Protein AF-A0A7Y5NF17-F1 (afdb_monomer_lite)

pLDDT: mean 75.72, std 12.27, range [36.25, 93.31]

Foldseek 3Di:
DPPPDDPCLVVLVVCLVVVPDDPVSVVCCVVDPVSVVVSVVVVVVVVVVVVVVVPDDPVPPVVVVVVVVVVVVVVVVVVVCVVVVVVVVVVVVVVVVVVVVVVVVCVVVVVVVVVVDDVVVVPDDVVVVVVVVVVVVVVVVVVCVVVVVVVVD

Structure (mmCIF, N/CA/C/O backbone):
data_AF-A0A7Y5NF17-F1
#
_entry.id   AF-A0A7Y5NF17-F1
#
loop_
_atom_site.group_PDB
_atom_site.id
_atom_site.type_symbol
_atom_site.label_atom_id
_atom_site.label_alt_id
_atom_site.label_comp_id
_atom_site.label_asym_id
_atom_site.label_entity_id
_atom_site.label_seq_id
_atom_site.pdbx_PDB_ins_code
_atom_site.Cartn_x
_atom_site.Cartn_y
_atom_site.Cartn_z
_atom_site.occupancy
_atom_site.B_iso_or_equiv
_atom_site.auth_seq_id
_atom_site.auth_comp_id
_atom_site.auth_asym_id
_atom_site.auth_atom_id
_atom_site.pdbx_PDB_model_num
ATOM 1 N N . MET A 1 1 ? -50.382 4.241 9.884 1.00 36.25 1 MET A N 1
ATOM 2 C CA . MET A 1 1 ? -48.950 4.441 9.570 1.00 36.25 1 MET A CA 1
ATOM 3 C C . MET A 1 1 ? -48.210 4.600 10.888 1.00 36.25 1 MET A C 1
ATOM 5 O O . MET A 1 1 ? -48.582 5.471 11.662 1.00 36.25 1 MET A O 1
ATOM 9 N N . LYS A 1 2 ? -47.270 3.700 11.202 1.00 51.75 2 LYS A N 1
ATOM 10 C CA . LYS A 1 2 ? -46.480 3.742 12.444 1.00 51.75 2 LYS A CA 1
ATOM 11 C C . LYS A 1 2 ? -45.390 4.809 12.242 1.00 51.75 2 LYS A C 1
ATOM 13 O O . LYS A 1 2 ? -44.701 4.717 11.227 1.00 51.75 2 LYS A O 1
ATOM 18 N N . PRO A 1 3 ? -45.271 5.839 13.096 1.00 56.91 3 PRO A N 1
ATOM 19 C CA . PRO A 1 3 ? -44.213 6.832 12.940 1.00 56.91 3 PRO A CA 1
ATOM 20 C C . PRO A 1 3 ? -42.857 6.118 12.964 1.00 56.91 3 PRO A C 1
ATOM 22 O O . PRO A 1 3 ? -42.634 5.258 13.811 1.00 56.91 3 PRO A O 1
ATOM 25 N N . LEU A 1 4 ? -41.991 6.418 11.995 1.00 67.38 4 LEU A N 1
ATOM 26 C CA . LEU A 1 4 ? -40.682 5.766 11.830 1.00 67.38 4 LEU A CA 1
ATOM 27 C C . LEU A 1 4 ? -39.668 6.212 12.897 1.00 67.38 4 LEU A C 1
ATOM 29 O O . LEU A 1 4 ? -38.685 5.519 13.155 1.00 67.38 4 LEU A O 1
ATOM 33 N N . GLU A 1 5 ? -39.934 7.342 13.549 1.00 75.00 5 GLU A N 1
ATOM 34 C CA . GLU A 1 5 ? -39.054 7.954 14.537 1.00 75.00 5 GLU A CA 1
ATOM 35 C C . GLU A 1 5 ? -39.835 8.326 15.797 1.00 75.00 5 GLU A C 1
ATOM 37 O O . GLU A 1 5 ? -40.939 8.874 15.742 1.00 75.00 5 GLU A O 1
ATOM 42 N N . CYS A 1 6 ? -39.248 8.019 16.952 1.00 86.38 6 CYS A N 1
ATOM 43 C CA . CYS A 1 6 ? -39.755 8.433 18.249 1.00 86.38 6 CYS A CA 1
ATOM 44 C C . CYS A 1 6 ? -38.975 9.674 18.709 1.00 86.38 6 CYS A C 1
ATOM 46 O O . CYS A 1 6 ? -37.757 9.625 18.861 1.00 86.38 6 CYS A O 1
ATOM 48 N N . GLN A 1 7 ? -39.664 10.785 18.989 1.00 87.25 7 GLN A N 1
ATOM 49 C CA . GLN A 1 7 ? -39.006 12.029 19.423 1.00 87.25 7 GLN A CA 1
ATOM 50 C C . GLN A 1 7 ? -38.227 11.886 20.744 1.00 87.25 7 GLN A C 1
ATOM 52 O O . GLN A 1 7 ? -37.244 12.591 20.964 1.00 87.25 7 GLN A O 1
ATOM 57 N N . HIS A 1 8 ? -38.640 10.969 21.625 1.00 87.88 8 HIS A N 1
ATOM 58 C CA . HIS A 1 8 ? -37.999 10.739 22.926 1.00 87.88 8 HIS A CA 1
ATOM 59 C C . HIS A 1 8 ? -36.975 9.600 22.916 1.00 87.88 8 HIS A C 1
ATOM 61 O O . HIS A 1 8 ? -36.347 9.323 23.941 1.00 87.88 8 HIS A O 1
ATOM 67 N N . GLU A 1 9 ? -36.746 8.979 21.760 1.00 88.12 9 GLU A N 1
ATOM 68 C CA . GLU A 1 9 ? -35.764 7.917 21.586 1.00 88.12 9 GLU A CA 1
ATOM 69 C C . GLU A 1 9 ? -34.361 8.258 22.124 1.00 88.12 9 GLU A C 1
ATOM 71 O O . GLU A 1 9 ? -33.826 7.452 22.888 1.00 88.12 9 GLU A O 1
ATOM 76 N N . PRO A 1 10 ? -33.747 9.426 21.832 1.00 88.19 10 PRO A N 1
ATOM 77 C CA . PRO A 1 10 ? -32.397 9.709 22.321 1.00 88.19 10 PRO A CA 1
ATOM 78 C C . PRO A 1 10 ? -32.324 9.799 23.851 1.00 88.19 10 PRO A C 1
ATOM 80 O O . PRO A 1 10 ? -31.297 9.453 24.437 1.00 88.19 10 PRO A O 1
ATOM 83 N N . ALA A 1 11 ? -33.399 10.238 24.513 1.00 88.88 11 ALA A N 1
ATOM 84 C CA . ALA A 1 11 ? -33.462 10.297 25.971 1.00 88.88 11 ALA A CA 1
ATOM 85 C C . ALA A 1 11 ? -33.568 8.891 26.582 1.00 88.88 11 ALA A C 1
ATOM 87 O O . ALA A 1 11 ? -32.851 8.579 27.533 1.00 88.88 11 ALA A O 1
ATOM 88 N N . VAL A 1 12 ? -34.398 8.027 25.991 1.00 89.25 12 VAL A N 1
ATOM 89 C CA . VAL A 1 12 ? -34.577 6.634 26.424 1.00 89.25 12 VAL A CA 1
ATOM 90 C C . VAL A 1 12 ? -33.325 5.800 26.156 1.00 89.25 12 VAL A C 1
ATOM 92 O O . VAL A 1 12 ?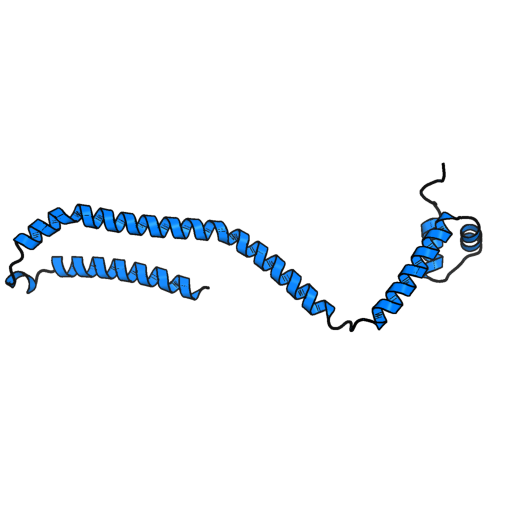 -32.884 5.067 27.034 1.00 89.25 12 VAL A O 1
ATOM 95 N N . LEU A 1 13 ? -32.687 5.950 24.992 1.00 89.06 13 LEU A N 1
ATOM 96 C CA . LEU A 1 13 ? -31.436 5.253 24.679 1.00 89.06 13 LEU A CA 1
ATOM 97 C C . LEU A 1 13 ? -30.278 5.699 25.573 1.00 89.06 13 LEU A C 1
ATOM 99 O O . LEU A 1 13 ? -29.419 4.886 25.914 1.00 89.06 13 LEU A O 1
ATOM 103 N N . ARG A 1 14 ? -30.236 6.977 25.970 1.00 89.31 14 ARG A N 1
ATOM 104 C CA . ARG A 1 14 ? -29.241 7.463 26.931 1.00 89.31 14 ARG A CA 1
ATOM 105 C C . ARG A 1 14 ? -29.464 6.835 28.304 1.00 89.31 14 ARG A C 1
ATOM 107 O O . ARG A 1 14 ? -28.507 6.303 28.850 1.00 89.31 14 ARG A O 1
ATOM 114 N N . ALA A 1 15 ? -30.702 6.845 28.802 1.00 90.38 15 ALA A N 1
ATOM 115 C CA . ALA A 1 15 ? -31.079 6.193 30.057 1.00 90.38 15 ALA A CA 1
ATOM 116 C C . ALA A 1 15 ? -30.757 4.690 30.041 1.00 90.38 15 ALA A C 1
ATOM 118 O O . ALA A 1 15 ? -30.175 4.168 30.985 1.00 90.38 15 ALA A O 1
ATOM 119 N N . PHE A 1 16 ? -31.035 4.018 28.922 1.00 89.69 16 PHE A N 1
ATOM 120 C CA . PHE A 1 16 ? -30.705 2.612 28.715 1.00 89.69 16 PHE A CA 1
ATOM 121 C C . PHE A 1 16 ? -29.190 2.348 28.764 1.00 89.69 16 PHE A C 1
ATOM 123 O O . PHE A 1 16 ? -28.754 1.398 29.407 1.00 89.69 16 PHE A O 1
ATOM 130 N N . LYS A 1 17 ? -28.369 3.198 28.130 1.00 87.56 17 LYS A N 1
ATOM 131 C CA . LYS A 1 17 ? -26.901 3.057 28.136 1.00 87.56 17 LYS A CA 1
ATOM 132 C C . LYS A 1 17 ? -26.264 3.360 29.492 1.00 87.56 17 LYS A C 1
ATOM 134 O O . LYS A 1 17 ? -25.276 2.725 29.839 1.00 87.56 17 LYS A O 1
ATOM 139 N N . THR A 1 18 ? -26.772 4.355 30.219 1.00 89.25 18 THR A N 1
ATOM 140 C CA . THR A 1 18 ? -26.194 4.794 31.501 1.00 89.25 18 THR A CA 1
ATOM 141 C C . THR A 1 18 ? -26.810 4.100 32.713 1.00 89.25 18 THR A C 1
ATOM 143 O O . THR A 1 18 ? -26.299 4.256 33.817 1.00 89.25 18 THR A O 1
ATOM 146 N N . GLY A 1 19 ? -27.918 3.377 32.531 1.00 89.25 19 GLY A N 1
ATOM 147 C CA . GLY A 1 19 ? -28.723 2.815 33.616 1.00 89.25 19 GLY A CA 1
ATOM 148 C C . GLY A 1 19 ? -29.515 3.858 34.413 1.00 89.25 19 GLY A C 1
ATOM 149 O O . GLY A 1 19 ? -30.178 3.496 35.382 1.00 89.25 19 GLY A O 1
ATOM 150 N N . ASN A 1 20 ? -29.463 5.140 34.032 1.00 91.12 20 ASN A N 1
ATOM 151 C CA . ASN A 1 20 ? -30.125 6.219 34.762 1.00 91.12 20 ASN A CA 1
ATOM 152 C C . ASN A 1 20 ? -31.532 6.470 34.205 1.00 91.12 20 ASN A C 1
ATOM 154 O O . ASN A 1 20 ? -31.698 7.182 33.209 1.00 91.12 20 ASN A O 1
ATOM 158 N N . TRP A 1 21 ? -32.532 5.880 34.854 1.00 91.88 21 TRP A N 1
ATOM 159 C CA . TRP A 1 21 ? -33.941 6.018 34.499 1.00 91.88 21 TRP A CA 1
ATOM 160 C C . TRP A 1 21 ? -34.608 7.123 35.312 1.00 91.88 21 TRP A C 1
ATOM 162 O O . TRP A 1 21 ? -34.378 7.252 36.510 1.00 91.88 21 TRP A O 1
ATOM 172 N N . ASN A 1 22 ? -35.457 7.907 34.650 1.00 91.19 22 ASN A N 1
ATOM 173 C CA . ASN A 1 22 ? -36.397 8.798 35.316 1.00 91.19 22 ASN A CA 1
ATOM 174 C C . ASN A 1 22 ? -37.823 8.281 35.070 1.00 91.19 22 ASN A C 1
ATOM 176 O O . ASN A 1 22 ? -38.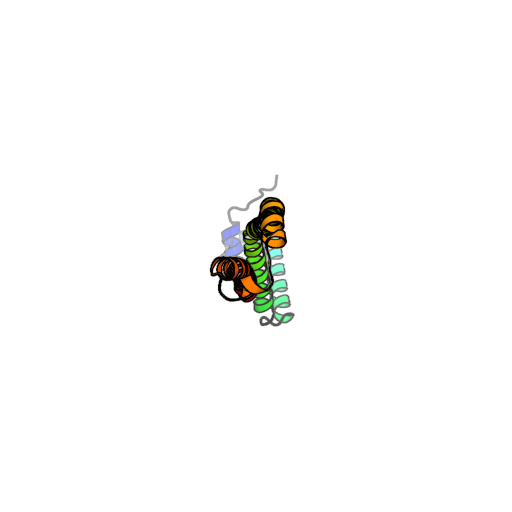054 7.509 34.135 1.00 91.19 22 ASN A O 1
ATOM 180 N N . ASP A 1 23 ? -38.780 8.712 35.890 1.00 90.38 23 ASP A N 1
ATOM 181 C CA . ASP A 1 23 ? -40.157 8.198 35.835 1.00 90.38 23 ASP A CA 1
ATOM 182 C C . ASP A 1 23 ? -40.783 8.355 34.438 1.00 90.38 23 ASP A C 1
ATOM 184 O O . ASP A 1 23 ? -41.498 7.479 33.950 1.00 90.38 23 ASP A O 1
ATOM 188 N N . PHE A 1 24 ? -40.440 9.443 33.742 1.00 89.75 24 PHE A N 1
ATOM 189 C CA . PHE A 1 24 ? -40.900 9.720 32.385 1.00 89.75 24 PHE A CA 1
ATOM 190 C C . PHE A 1 24 ? -40.304 8.765 31.335 1.00 89.75 24 PHE A C 1
ATOM 192 O O . PHE A 1 24 ? -41.034 8.222 30.505 1.00 89.75 24 PHE A O 1
ATOM 199 N N . THR A 1 25 ? -38.990 8.530 31.346 1.00 90.31 25 THR A N 1
ATOM 200 C CA . THR A 1 25 ? -38.302 7.663 30.379 1.00 90.31 25 THR A CA 1
ATOM 201 C C . THR A 1 25 ? -38.643 6.203 30.616 1.00 90.31 25 THR A C 1
ATOM 203 O O . THR A 1 25 ? -38.770 5.458 29.645 1.00 90.31 25 THR A O 1
ATOM 206 N N . GLN A 1 26 ? -38.863 5.806 31.870 1.00 91.69 26 GLN A N 1
ATOM 207 C CA . GLN A 1 26 ? -39.322 4.467 32.217 1.00 91.69 26 GLN A CA 1
ATOM 208 C C . GLN A 1 26 ? -40.763 4.226 31.743 1.00 91.69 26 GLN A C 1
ATOM 210 O O . GLN A 1 26 ? -41.023 3.222 31.078 1.00 91.69 26 GLN A O 1
ATOM 215 N N . ALA A 1 27 ? -41.685 5.162 31.996 1.00 91.25 27 ALA A N 1
ATOM 216 C CA . ALA A 1 27 ? -43.067 5.059 31.521 1.00 91.25 27 ALA A CA 1
ATOM 217 C C . ALA A 1 27 ? -43.160 5.069 29.983 1.00 91.25 27 ALA A C 1
ATOM 219 O O . ALA A 1 27 ? -43.903 4.289 29.376 1.00 91.25 27 ALA A O 1
ATOM 220 N N . HIS A 1 28 ? -42.363 5.913 29.322 1.00 91.38 28 HIS A N 1
ATOM 221 C CA . HIS A 1 28 ? -42.299 5.948 27.863 1.00 91.38 28 HIS A CA 1
ATOM 222 C C . HIS A 1 28 ? -41.720 4.651 27.279 1.00 91.38 28 HIS A C 1
ATOM 224 O O . HIS A 1 28 ? -42.232 4.128 26.292 1.00 91.38 28 HIS A O 1
ATOM 230 N N . PHE A 1 29 ? -40.674 4.093 27.892 1.00 91.62 29 PHE A N 1
ATOM 231 C CA . PHE A 1 29 ? -40.081 2.833 27.450 1.00 91.62 29 PHE A CA 1
ATOM 232 C C . PHE A 1 29 ? -41.087 1.673 27.487 1.00 91.62 29 PHE A C 1
ATOM 234 O O . PHE A 1 29 ? -41.132 0.878 26.553 1.00 91.62 29 PHE A O 1
ATOM 241 N N . GLN A 1 30 ? -41.943 1.600 28.509 1.00 91.81 30 GLN A N 1
ATOM 242 C CA . GLN A 1 30 ? -42.962 0.547 28.613 1.00 91.81 30 GLN A CA 1
ATOM 243 C C . GLN A 1 30 ? -44.100 0.683 27.591 1.00 91.81 30 GLN A C 1
ATOM 245 O O . GLN A 1 30 ? -44.701 -0.318 27.210 1.00 91.81 30 GLN A O 1
ATOM 250 N N . SER A 1 31 ? -44.378 1.898 27.116 1.00 90.50 31 SER A N 1
ATOM 251 C CA . SER A 1 31 ? -45.465 2.168 26.164 1.00 90.50 31 SER A CA 1
ATOM 252 C C . SER A 1 31 ? -45.010 2.218 24.700 1.00 90.50 31 SER A C 1
ATOM 254 O O . SER A 1 31 ? -45.819 2.009 23.795 1.00 90.50 31 SER A O 1
ATOM 256 N N . CYS A 1 32 ? -43.725 2.471 24.434 1.00 91.19 32 CYS A N 1
ATOM 257 C CA . CYS A 1 32 ? -43.204 2.660 23.082 1.00 91.19 32 CYS A CA 1
ATOM 258 C C . CYS A 1 32 ? -42.505 1.406 22.535 1.00 91.19 32 CYS A C 1
ATOM 260 O O . CYS A 1 32 ? -41.352 1.120 22.861 1.00 91.19 32 CYS A O 1
ATOM 262 N N . ALA A 1 33 ? -43.167 0.711 21.604 1.00 89.38 33 ALA A N 1
ATOM 263 C CA . ALA A 1 33 ? -42.625 -0.487 20.956 1.00 89.38 33 ALA A CA 1
ATOM 264 C C . ALA A 1 33 ? -41.304 -0.243 20.192 1.00 89.38 33 ALA A C 1
ATOM 266 O O . ALA A 1 33 ? -40.447 -1.118 20.164 1.00 89.38 33 ALA A O 1
ATOM 267 N N . LEU A 1 34 ? -41.109 0.946 19.603 1.00 90.25 34 LEU A N 1
ATOM 268 C CA . LEU A 1 34 ? -39.875 1.276 18.867 1.00 90.25 34 LEU A CA 1
ATOM 269 C C . LEU A 1 34 ? -38.659 1.361 19.797 1.00 90.25 34 LEU A C 1
ATOM 271 O O . LEU A 1 34 ? -37.572 0.901 19.454 1.00 90.25 34 LEU A O 1
ATOM 275 N N . CYS A 1 35 ? -38.841 1.939 20.985 1.00 90.62 35 CYS A N 1
ATOM 276 C CA . CYS A 1 35 ? -37.779 2.039 21.981 1.00 90.62 35 CYS A CA 1
ATOM 277 C C . CYS A 1 35 ? -37.430 0.664 22.569 1.00 90.62 35 CYS A C 1
ATOM 279 O O . CYS A 1 35 ? -36.259 0.403 22.839 1.00 90.62 35 CYS A O 1
ATOM 281 N N . GLN A 1 36 ? -38.419 -0.221 22.731 1.00 90.44 36 GLN A N 1
ATOM 282 C CA . GLN A 1 36 ? -38.203 -1.595 23.196 1.00 90.44 36 GLN A CA 1
ATOM 283 C C . GLN A 1 36 ? -37.403 -2.417 22.186 1.00 90.44 36 GLN A C 1
ATOM 285 O O . GLN A 1 36 ? -36.400 -3.020 22.561 1.00 90.44 36 GLN A O 1
ATOM 290 N N . GLU A 1 37 ? -37.790 -2.367 20.911 1.00 91.31 37 GLU A N 1
ATOM 291 C CA . GLU A 1 37 ? -37.100 -3.058 19.819 1.00 91.31 37 GLU A CA 1
ATOM 292 C C . GLU A 1 37 ? -35.636 -2.602 19.706 1.00 91.31 37 GLU A C 1
ATOM 294 O O . GLU A 1 37 ? -34.713 -3.417 19.707 1.00 91.31 37 GLU A O 1
ATOM 299 N N . ARG A 1 38 ? -35.384 -1.285 19.723 1.00 89.81 38 ARG A N 1
ATOM 300 C CA . ARG A 1 38 ? -34.013 -0.746 19.693 1.00 89.81 38 ARG A CA 1
ATOM 301 C C . ARG A 1 38 ? -33.200 -1.133 20.931 1.00 89.81 38 ARG A C 1
ATOM 303 O O . ARG A 1 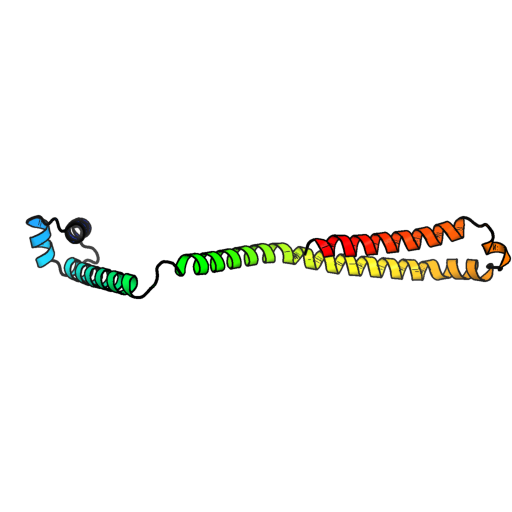38 ? -32.004 -1.397 20.812 1.00 89.81 38 ARG A O 1
ATOM 310 N N . ALA A 1 39 ? -33.818 -1.190 22.111 1.00 89.56 39 ALA A N 1
ATOM 311 C CA . ALA A 1 39 ? -33.143 -1.638 23.328 1.00 89.56 39 ALA A CA 1
ATOM 312 C C . ALA A 1 39 ? -32.835 -3.143 23.308 1.00 89.56 39 ALA A C 1
ATOM 314 O O . ALA A 1 39 ? -31.826 -3.568 23.863 1.00 89.56 39 ALA A O 1
ATOM 315 N N . GLU A 1 40 ? -33.675 -3.962 22.681 1.00 91.94 40 GLU A N 1
ATOM 316 C CA . GLU A 1 40 ? -33.414 -5.389 22.481 1.00 91.94 40 GLU A CA 1
ATOM 317 C C . GLU A 1 40 ? -32.238 -5.618 21.527 1.00 91.94 40 GLU A C 1
ATOM 319 O O . GLU A 1 40 ? -31.297 -6.328 21.884 1.00 91.94 40 GLU A O 1
ATOM 324 N N . ILE A 1 41 ? -32.212 -4.912 20.392 1.00 91.81 41 ILE A N 1
ATOM 325 C CA . ILE A 1 41 ? -31.064 -4.899 19.471 1.00 91.81 41 ILE A CA 1
ATOM 326 C C . ILE A 1 41 ? -29.796 -4.442 20.208 1.00 91.81 41 ILE A C 1
ATOM 328 O O . ILE A 1 41 ? -28.743 -5.067 20.091 1.00 91.81 41 ILE A O 1
ATOM 332 N N . GLY A 1 42 ? -29.900 -3.383 21.018 1.00 89.94 42 GLY A N 1
ATOM 333 C CA . GLY A 1 42 ? -28.801 -2.880 21.840 1.00 89.94 42 GLY A CA 1
ATOM 334 C C . GLY A 1 42 ? -28.269 -3.911 22.841 1.00 89.94 42 GLY A C 1
ATOM 335 O O . GLY A 1 42 ? -27.055 -4.075 22.948 1.00 89.94 42 GLY A O 1
ATOM 336 N N . ARG A 1 43 ? -29.154 -4.641 23.534 1.00 90.31 43 ARG A N 1
ATOM 337 C CA . ARG A 1 43 ? -28.771 -5.739 24.443 1.00 90.31 43 ARG A CA 1
ATOM 338 C C . ARG A 1 43 ? -28.079 -6.871 23.700 1.00 90.31 43 ARG A C 1
ATOM 340 O O . ARG A 1 43 ? -27.051 -7.356 24.164 1.00 90.31 43 ARG A O 1
ATOM 347 N N . TRP A 1 44 ? -28.617 -7.264 22.548 1.00 93.31 44 TRP A N 1
ATOM 348 C CA . TRP A 1 44 ? -28.027 -8.310 21.721 1.00 93.31 44 TRP A CA 1
ATOM 349 C C . TRP A 1 44 ? -26.619 -7.927 21.247 1.00 93.31 44 TRP A C 1
ATOM 351 O O . TRP A 1 44 ? -25.688 -8.708 21.415 1.00 93.31 44 TRP A O 1
ATOM 361 N N . LEU A 1 45 ? -26.429 -6.695 20.761 1.00 88.75 45 LEU A N 1
ATOM 362 C CA . LEU A 1 45 ? -25.118 -6.164 20.368 1.00 88.75 45 LEU A CA 1
ATOM 363 C C . LEU A 1 45 ? -24.121 -6.141 21.531 1.00 88.75 45 LEU A C 1
ATOM 365 O O . LEU A 1 45 ? -22.960 -6.495 21.345 1.00 88.75 45 LEU A O 1
ATOM 369 N N . GLN A 1 46 ? -24.555 -5.734 22.727 1.00 87.94 46 GLN A N 1
ATOM 370 C CA . GLN A 1 46 ? -23.701 -5.733 23.919 1.00 87.94 46 GLN A CA 1
ATOM 371 C C . GLN A 1 46 ? -23.288 -7.152 24.326 1.00 87.94 46 GLN A C 1
ATOM 373 O O . GLN A 1 46 ? -22.115 -7.384 24.613 1.00 87.94 46 GLN A O 1
ATOM 378 N N . ALA A 1 47 ? -24.221 -8.106 24.304 1.00 88.81 47 ALA A N 1
ATOM 379 C CA . ALA A 1 47 ? -23.929 -9.510 24.583 1.00 88.81 47 ALA A CA 1
ATOM 380 C C . ALA A 1 47 ? -22.979 -10.110 23.536 1.00 88.81 47 ALA A C 1
ATOM 382 O O . ALA A 1 47 ? -22.018 -10.789 23.890 1.00 88.81 47 ALA A O 1
ATOM 383 N N . PHE A 1 48 ? -23.204 -9.806 22.257 1.00 87.19 48 PHE A N 1
ATOM 384 C CA . PHE A 1 48 ? -22.352 -10.251 21.159 1.00 87.19 48 PHE A CA 1
ATOM 385 C C . PHE A 1 48 ? -20.934 -9.675 21.260 1.00 87.19 48 PHE A C 1
ATOM 387 O O . PHE A 1 48 ? -19.954 -10.403 21.114 1.00 87.19 48 PHE A O 1
ATOM 394 N N . ALA A 1 49 ? -20.803 -8.382 21.570 1.00 83.12 49 ALA A N 1
ATOM 395 C CA . ALA A 1 49 ? -19.505 -7.749 21.791 1.00 83.12 49 ALA A CA 1
ATOM 396 C C . ALA A 1 49 ? -18.759 -8.380 22.978 1.00 83.12 49 ALA A C 1
ATOM 398 O O . ALA A 1 49 ? -17.565 -8.645 22.869 1.00 83.12 49 ALA A O 1
ATOM 399 N N . ALA A 1 50 ? -19.461 -8.680 24.077 1.00 83.00 50 ALA A N 1
ATOM 400 C CA . ALA A 1 50 ? -18.874 -9.335 25.244 1.00 83.00 50 ALA A CA 1
ATOM 401 C C . ALA A 1 50 ? -18.377 -10.763 24.946 1.00 83.00 50 ALA A C 1
ATOM 403 O O . ALA A 1 50 ? -17.336 -11.151 25.466 1.00 83.00 50 ALA A O 1
ATOM 404 N N . GLN A 1 51 ? -19.080 -11.520 24.096 1.00 81.38 51 GLN A N 1
ATOM 405 C CA . GLN A 1 51 ? -18.634 -12.841 23.624 1.00 81.38 51 GLN A CA 1
ATOM 406 C C . GLN A 1 51 ? -17.417 -12.713 22.696 1.00 81.38 51 GLN A C 1
ATOM 408 O O . GLN A 1 51 ? -16.391 -13.354 22.895 1.00 81.38 51 GLN A O 1
ATOM 413 N N . THR A 1 52 ? -17.467 -11.783 21.740 1.00 69.81 52 THR A N 1
ATOM 414 C CA . THR A 1 52 ? -16.373 -11.572 20.774 1.00 69.81 52 THR A CA 1
ATOM 415 C C . THR A 1 52 ? -15.067 -11.132 21.453 1.00 69.81 52 THR A C 1
ATOM 417 O O . THR A 1 52 ? -13.980 -11.527 21.029 1.00 69.81 52 THR A O 1
ATOM 420 N N . ASP A 1 53 ? -15.162 -10.348 22.530 1.00 65.88 53 ASP A N 1
ATOM 421 C CA . ASP A 1 53 ? -14.019 -9.945 23.357 1.00 65.88 53 ASP A CA 1
ATOM 422 C C . ASP A 1 53 ? -13.364 -11.122 24.110 1.00 65.88 53 ASP A C 1
ATOM 424 O O . ASP A 1 53 ? -12.203 -11.005 24.512 1.00 65.88 53 ASP A O 1
ATOM 428 N N . GLN A 1 54 ? -14.080 -12.236 24.303 1.00 64.56 54 GLN A N 1
ATOM 429 C CA . GLN A 1 54 ? -13.565 -13.464 24.921 1.00 64.56 54 GLN A CA 1
ATOM 430 C C . GLN A 1 54 ? -12.942 -14.415 23.889 1.00 64.56 54 GLN A C 1
ATOM 432 O O . GLN A 1 54 ? -11.916 -15.030 24.174 1.00 64.56 54 GLN A O 1
ATOM 437 N N . GLU A 1 55 ? -13.515 -14.508 22.685 1.00 63.12 55 GLU A N 1
ATOM 438 C CA . GLU A 1 55 ? -13.087 -15.465 21.655 1.00 63.12 55 GLU A CA 1
ATOM 439 C C . GLU A 1 55 ? -11.796 -15.079 20.910 1.00 63.12 55 GLU A C 1
ATOM 441 O O . GLU A 1 55 ? -11.140 -15.947 20.330 1.00 63.12 55 GLU A O 1
ATOM 446 N N . ALA A 1 56 ? -11.409 -13.799 20.885 1.00 58.56 56 ALA A N 1
ATOM 447 C CA . ALA A 1 56 ? -10.280 -13.352 20.074 1.00 58.56 56 ALA A CA 1
ATOM 448 C C . ALA A 1 56 ? -9.180 -12.658 20.892 1.00 58.56 56 ALA A C 1
ATOM 450 O O . ALA A 1 56 ? -9.432 -11.633 21.533 1.00 58.56 56 ALA A O 1
ATOM 451 N N . PRO A 1 57 ? -7.913 -13.110 20.800 1.00 60.31 57 PRO A N 1
ATOM 452 C CA . PRO A 1 57 ? -6.798 -12.345 21.330 1.00 60.31 57 PRO A CA 1
ATOM 453 C C . PRO A 1 57 ? -6.742 -10.990 20.611 1.00 60.31 57 PRO A C 1
ATOM 455 O O . PRO A 1 57 ? -6.423 -10.909 19.422 1.00 60.31 57 PRO A O 1
ATOM 458 N N . ARG A 1 58 ? -7.019 -9.901 21.344 1.00 58.94 58 ARG A N 1
ATOM 459 C CA . ARG A 1 58 ? -6.928 -8.501 20.871 1.00 58.94 58 ARG A CA 1
ATOM 460 C C . ARG A 1 58 ? -5.605 -8.174 20.154 1.00 58.94 58 ARG A C 1
ATOM 462 O O . ARG A 1 58 ? -5.541 -7.214 19.391 1.00 58.94 58 ARG A O 1
ATOM 469 N N . THR A 1 59 ? -4.561 -8.972 20.364 1.00 59.50 59 THR A N 1
ATOM 470 C CA . THR A 1 59 ? -3.212 -8.794 19.815 1.00 59.50 59 THR A CA 1
ATOM 471 C C . THR A 1 59 ? -3.076 -9.119 18.321 1.00 59.50 59 THR A C 1
ATOM 473 O O . THR A 1 59 ? -2.104 -8.681 17.708 1.00 59.50 59 THR A O 1
ATOM 476 N N . ALA A 1 60 ? -4.026 -9.830 17.699 1.00 60.78 60 ALA A N 1
ATOM 477 C CA . ALA A 1 60 ? -3.873 -10.303 16.314 1.00 60.78 60 ALA A CA 1
ATOM 478 C C . ALA A 1 60 ? -4.477 -9.382 15.232 1.00 60.78 60 ALA A C 1
ATOM 480 O O . ALA A 1 60 ? -4.119 -9.496 14.059 1.00 60.78 60 ALA A O 1
ATOM 481 N N . TYR A 1 61 ? -5.358 -8.442 15.589 1.00 64.00 61 TYR A N 1
ATOM 482 C CA . TYR A 1 61 ? -6.081 -7.624 14.600 1.00 64.00 61 TYR A CA 1
ATOM 483 C C . TYR A 1 61 ? -5.255 -6.470 14.025 1.00 64.00 61 TYR A C 1
ATOM 485 O O . TYR A 1 61 ? -5.303 -6.208 12.821 1.00 64.00 61 TYR A O 1
ATOM 493 N N . GLY A 1 62 ? -4.460 -5.812 14.872 1.00 76.06 62 GLY A N 1
ATOM 494 C CA . GLY A 1 62 ? -3.582 -4.706 14.483 1.00 76.06 62 GLY A CA 1
ATOM 495 C C . GLY A 1 62 ? -2.665 -5.031 13.295 1.00 76.06 62 GLY A C 1
ATOM 496 O O . GLY A 1 62 ? -2.706 -4.305 12.302 1.00 76.06 62 GLY A O 1
ATOM 497 N N . PRO A 1 63 ? -1.878 -6.125 13.327 1.00 79.06 63 PRO A N 1
ATOM 498 C CA . PRO A 1 63 ? -0.955 -6.437 12.237 1.00 79.06 63 PRO A CA 1
ATOM 499 C C . PRO A 1 63 ? -1.663 -6.834 10.935 1.00 79.06 63 PRO A C 1
ATOM 501 O O . PRO A 1 63 ? -1.167 -6.504 9.858 1.00 79.06 63 PRO A O 1
ATOM 504 N N . ILE A 1 64 ? -2.825 -7.496 10.998 1.00 82.44 64 ILE A N 1
ATOM 505 C CA . ILE A 1 64 ? -3.591 -7.882 9.800 1.00 82.44 64 ILE A CA 1
ATOM 506 C C . ILE A 1 64 ? -4.147 -6.637 9.101 1.00 82.44 64 ILE A C 1
ATOM 508 O O . ILE A 1 64 ? -3.989 -6.487 7.888 1.00 82.44 64 ILE A O 1
ATOM 512 N N . TRP A 1 65 ? -4.743 -5.719 9.863 1.00 84.44 65 TRP A N 1
ATOM 513 C CA . TRP A 1 65 ? -5.271 -4.464 9.330 1.00 84.44 65 TRP A CA 1
ATOM 514 C C . TRP A 1 65 ? -4.158 -3.569 8.776 1.00 84.44 65 TRP A C 1
ATOM 516 O O . TRP A 1 65 ? -4.263 -3.065 7.657 1.00 84.44 65 TRP A O 1
ATOM 526 N N . LEU A 1 66 ? -3.042 -3.456 9.502 1.00 86.12 66 LEU A N 1
ATOM 527 C CA . LEU A 1 66 ? -1.886 -2.683 9.057 1.00 86.12 66 LEU A CA 1
ATOM 528 C C . LEU A 1 66 ? -1.316 -3.253 7.752 1.00 86.12 66 LEU A C 1
ATOM 530 O O . LEU A 1 66 ? -1.055 -2.508 6.809 1.00 86.12 66 LEU A O 1
ATOM 534 N N . LYS A 1 67 ? -1.195 -4.584 7.652 1.00 86.75 67 LYS A N 1
ATOM 535 C CA . LYS A 1 67 ? -0.751 -5.265 6.430 1.00 86.75 67 LYS A CA 1
ATOM 536 C C . LYS A 1 67 ? -1.702 -5.005 5.263 1.00 86.75 67 LYS A C 1
ATOM 538 O O . LYS A 1 67 ? -1.234 -4.721 4.161 1.00 86.75 67 LYS A O 1
ATOM 543 N N . ALA A 1 68 ? -3.013 -5.060 5.491 1.00 85.12 68 ALA A N 1
ATOM 544 C CA . ALA A 1 68 ? -4.006 -4.749 4.466 1.00 85.12 68 ALA A CA 1
ATOM 545 C C . ALA A 1 68 ? -3.878 -3.296 3.974 1.00 85.12 68 ALA A C 1
ATOM 547 O O . ALA A 1 68 ? -3.915 -3.043 2.768 1.00 85.12 68 ALA A O 1
ATOM 548 N N . GLN A 1 69 ? -3.641 -2.353 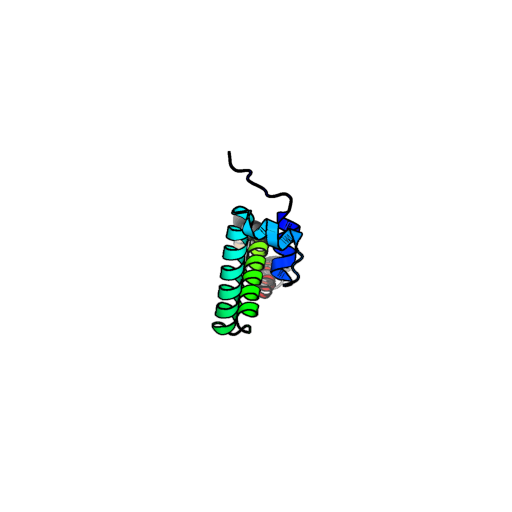4.886 1.00 88.62 69 GLN A N 1
ATOM 549 C CA . GLN A 1 69 ? -3.479 -0.938 4.557 1.00 88.62 69 GLN A CA 1
ATOM 550 C C . GLN A 1 69 ? -2.156 -0.631 3.842 1.00 88.62 69 GLN A C 1
ATOM 552 O O . GLN A 1 69 ? -2.118 0.190 2.926 1.00 88.62 69 GLN A O 1
ATOM 557 N N . PHE A 1 70 ? -1.069 -1.317 4.197 1.00 86.62 70 PHE A N 1
ATOM 558 C CA . PHE A 1 70 ? 0.182 -1.230 3.443 1.00 86.62 70 PHE A CA 1
ATOM 559 C C . PHE A 1 70 ? 0.025 -1.789 2.027 1.00 86.62 70 PHE A C 1
ATOM 561 O O . PHE A 1 70 ? 0.475 -1.168 1.064 1.00 86.62 70 PHE A O 1
ATOM 568 N N . GLN A 1 71 ? -0.669 -2.919 1.868 1.00 84.06 71 GLN A N 1
ATOM 569 C CA . GLN A 1 71 ? -0.923 -3.491 0.546 1.00 84.06 71 GLN A CA 1
ATOM 570 C C . GLN A 1 71 ? -1.809 -2.595 -0.324 1.00 84.06 71 GLN A C 1
ATOM 572 O O . GLN A 1 71 ? -1.580 -2.512 -1.532 1.00 84.06 71 GLN A O 1
ATOM 577 N N . SER A 1 72 ? -2.801 -1.910 0.250 1.00 81.00 72 SER A N 1
ATOM 578 C CA . SER A 1 72 ? -3.631 -0.972 -0.513 1.00 81.00 72 SER A CA 1
ATOM 579 C C . SER A 1 72 ? -2.829 0.245 -0.985 1.00 81.00 72 SER A C 1
ATOM 581 O O . SER A 1 72 ? -2.959 0.636 -2.145 1.00 81.00 72 SER A O 1
ATOM 583 N N . ARG A 1 73 ? -1.940 0.786 -0.139 1.00 81.00 73 ARG A N 1
ATOM 584 C CA . ARG A 1 73 ? -1.039 1.897 -0.498 1.00 81.00 73 ARG A CA 1
ATOM 585 C C . ARG A 1 73 ? -0.054 1.510 -1.598 1.00 81.00 73 ARG A C 1
ATOM 587 O O . ARG A 1 73 ? 0.019 2.200 -2.609 1.00 81.00 73 ARG A O 1
ATOM 594 N N . GLN A 1 74 ? 0.595 0.351 -1.484 1.00 80.31 74 GLN A N 1
ATOM 595 C CA . GLN A 1 74 ? 1.499 -0.144 -2.531 1.00 80.31 74 GLN A CA 1
ATOM 596 C C . GLN A 1 74 ? 0.785 -0.369 -3.870 1.00 80.31 74 GLN A C 1
ATOM 598 O O . GLN A 1 74 ? 1.370 -0.178 -4.934 1.00 80.31 74 GLN A O 1
ATOM 603 N N . ARG A 1 75 ? -0.486 -0.792 -3.856 1.00 72.81 75 ARG A N 1
ATOM 604 C CA . ARG A 1 75 ? -1.278 -0.932 -5.088 1.00 72.81 75 ARG A CA 1
ATOM 605 C C . ARG A 1 75 ? -1.588 0.423 -5.727 1.00 72.81 75 ARG A C 1
ATOM 607 O O . ARG A 1 75 ? -1.574 0.493 -6.953 1.00 72.81 75 ARG A O 1
ATOM 614 N N . ALA A 1 76 ? -1.823 1.466 -4.931 1.00 72.25 76 ALA A N 1
ATOM 615 C CA . ALA A 1 76 ? -2.007 2.829 -5.431 1.00 72.25 76 ALA A CA 1
ATOM 616 C C . ALA A 1 76 ? -0.706 3.390 -6.037 1.00 72.25 76 ALA A C 1
ATOM 618 O O . ALA A 1 76 ? -0.723 3.914 -7.146 1.00 72.25 76 ALA A O 1
ATOM 619 N N . GLU A 1 77 ? 0.440 3.182 -5.386 1.00 68.69 77 GLU A N 1
ATOM 620 C CA . GLU A 1 77 ? 1.753 3.609 -5.902 1.00 68.69 77 GLU A CA 1
ATOM 621 C C . GLU A 1 77 ? 2.128 2.884 -7.202 1.00 68.69 77 GLU A C 1
ATOM 623 O O . GLU A 1 77 ? 2.535 3.503 -8.186 1.00 68.69 77 GLU A O 1
ATOM 628 N N . LYS A 1 78 ? 1.889 1.569 -7.273 1.00 64.31 78 LYS A N 1
ATOM 629 C CA . LYS A 1 78 ? 2.129 0.785 -8.495 1.00 64.31 78 LYS A CA 1
ATOM 630 C C . LYS A 1 78 ? 1.258 1.223 -9.673 1.00 64.31 78 LYS A C 1
ATOM 632 O O . LYS A 1 78 ? 1.641 0.979 -10.815 1.00 64.31 78 LYS A O 1
ATOM 637 N N . GLN A 1 79 ? 0.102 1.848 -9.438 1.00 64.06 79 GLN A N 1
ATOM 638 C CA . GLN A 1 79 ? -0.716 2.407 -10.519 1.00 64.06 79 GLN A CA 1
ATOM 639 C C . GLN A 1 79 ? -0.094 3.676 -11.114 1.00 64.06 79 GLN A C 1
ATOM 641 O O . GLN A 1 79 ? -0.196 3.868 -12.324 1.00 64.06 79 GLN A O 1
ATOM 646 N N . VAL A 1 80 ? 0.625 4.471 -10.315 1.00 63.81 80 VAL A N 1
ATOM 647 C CA . VAL A 1 80 ? 1.330 5.681 -10.777 1.00 63.81 80 VAL A CA 1
ATOM 648 C C . VAL A 1 80 ? 2.556 5.332 -11.634 1.00 63.81 80 VAL A C 1
ATOM 650 O O . VAL A 1 80 ? 2.875 6.053 -12.573 1.00 63.81 80 VAL A O 1
ATOM 653 N N . LEU A 1 81 ? 3.198 4.184 -11.389 1.00 66.50 81 LEU A N 1
ATOM 654 C CA . LEU A 1 81 ? 4.396 3.747 -12.127 1.00 66.50 81 LEU A CA 1
ATOM 655 C C . LEU A 1 81 ? 4.110 3.010 -13.451 1.00 66.50 81 LEU A C 1
ATOM 657 O O . LEU A 1 81 ? 5.020 2.798 -14.254 1.00 66.50 81 LEU A O 1
ATOM 661 N N 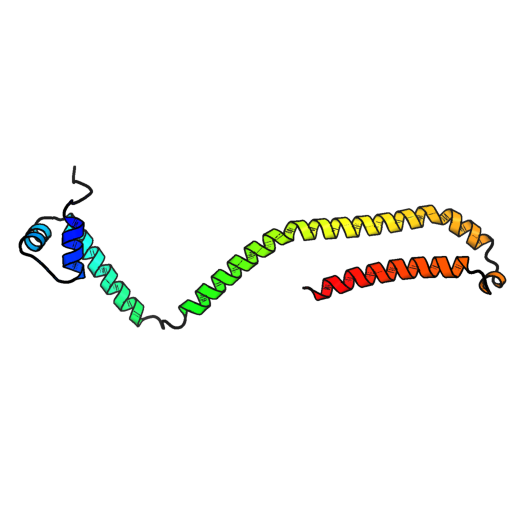. ARG A 1 82 ? 2.856 2.626 -13.725 1.00 64.06 82 ARG A N 1
ATOM 662 C CA . ARG A 1 82 ? 2.466 1.978 -14.995 1.00 64.06 82 ARG A CA 1
ATOM 663 C C . ARG A 1 82 ? 2.831 2.779 -16.253 1.00 64.06 82 ARG A C 1
ATOM 665 O O . ARG A 1 82 ? 3.421 2.172 -17.148 1.00 64.06 82 ARG A O 1
ATOM 672 N N . PRO A 1 83 ? 2.526 4.088 -16.364 1.00 68.81 83 PRO A N 1
ATOM 673 C CA . PRO A 1 83 ? 2.896 4.863 -17.549 1.00 68.81 83 PRO A CA 1
ATOM 674 C C . PRO A 1 83 ? 4.414 4.932 -17.747 1.00 68.81 83 PRO A C 1
ATOM 676 O O . PRO A 1 83 ? 4.886 4.849 -18.878 1.00 68.81 83 PRO A O 1
ATOM 679 N N . LEU A 1 84 ? 5.191 4.986 -16.661 1.00 75.56 84 LEU A N 1
ATOM 680 C CA . LEU A 1 84 ? 6.649 5.078 -16.727 1.00 75.56 84 LEU A CA 1
ATOM 681 C C . LEU A 1 84 ? 7.280 3.838 -17.384 1.00 75.56 84 LEU A C 1
ATOM 683 O O . LEU A 1 84 ? 8.202 3.953 -18.189 1.00 75.56 84 LEU A O 1
ATOM 687 N N . ARG A 1 85 ? 6.720 2.649 -17.126 1.00 73.38 85 ARG A N 1
ATOM 688 C CA . ARG A 1 85 ? 7.167 1.394 -17.753 1.00 73.38 85 ARG A CA 1
ATOM 689 C C . ARG A 1 85 ? 6.915 1.358 -19.269 1.00 73.38 85 ARG A C 1
ATOM 691 O O . ARG A 1 85 ? 7.703 0.775 -20.013 1.00 73.38 85 ARG A O 1
ATOM 698 N N . ILE A 1 86 ? 5.839 1.992 -19.736 1.00 75.69 86 ILE A N 1
ATOM 699 C CA . ILE A 1 86 ? 5.511 2.076 -21.169 1.00 75.69 86 ILE A CA 1
ATOM 700 C C . ILE A 1 86 ? 6.488 3.021 -21.875 1.00 75.69 86 ILE A C 1
ATOM 702 O O . ILE A 1 86 ? 7.038 2.671 -22.916 1.00 75.69 86 ILE A O 1
ATOM 706 N N . PHE A 1 87 ? 6.775 4.182 -21.282 1.00 77.44 87 PHE A N 1
ATOM 707 C CA . PHE A 1 87 ? 7.775 5.099 -21.834 1.00 77.44 87 PHE A CA 1
ATOM 708 C C . PHE A 1 87 ? 9.175 4.479 -21.877 1.00 77.44 87 PHE A C 1
ATOM 710 O O . PHE A 1 87 ? 9.887 4.674 -22.857 1.00 77.44 87 PHE A O 1
ATOM 717 N N . ARG A 1 88 ? 9.542 3.675 -20.871 1.00 73.56 88 ARG A N 1
ATOM 718 C CA . ARG A 1 88 ? 10.816 2.941 -20.853 1.00 73.56 88 ARG A CA 1
ATOM 719 C C . ARG A 1 88 ? 10.953 1.989 -22.040 1.00 73.56 88 ARG A C 1
ATOM 721 O O . ARG A 1 88 ? 11.915 2.080 -22.792 1.00 73.56 88 ARG A O 1
ATOM 728 N N . THR A 1 89 ? 9.970 1.111 -22.229 1.00 75.81 89 THR A N 1
ATOM 729 C CA . THR A 1 89 ? 9.992 0.145 -23.341 1.00 75.81 89 THR A CA 1
ATOM 730 C C . THR A 1 89 ? 9.981 0.841 -24.703 1.00 75.81 89 THR A C 1
ATOM 732 O O . THR A 1 89 ? 10.711 0.436 -25.604 1.00 75.81 89 THR A O 1
ATOM 735 N N . ALA A 1 90 ? 9.237 1.941 -24.847 1.00 78.19 90 ALA A N 1
ATOM 736 C CA . ALA A 1 90 ? 9.261 2.749 -26.064 1.00 78.19 90 ALA A CA 1
ATOM 737 C C . ALA A 1 90 ? 10.640 3.388 -26.326 1.00 78.19 90 ALA A C 1
ATOM 739 O O . ALA A 1 90 ? 11.117 3.367 -27.461 1.00 78.19 90 ALA A O 1
ATOM 740 N N . ALA A 1 91 ? 11.295 3.922 -25.291 1.00 80.75 91 ALA A N 1
ATOM 741 C CA . ALA A 1 91 ? 12.618 4.532 -25.405 1.00 80.75 91 ALA A CA 1
ATOM 742 C C . ALA A 1 91 ? 13.701 3.509 -25.785 1.00 80.75 91 ALA A C 1
ATOM 744 O O . ALA A 1 91 ? 14.516 3.784 -26.665 1.00 80.75 91 ALA A O 1
ATOM 745 N N . GLU A 1 92 ? 13.681 2.315 -25.184 1.00 78.69 92 GLU A N 1
ATOM 746 C CA . GLU A 1 92 ? 14.617 1.227 -25.505 1.00 78.69 92 GLU A CA 1
ATOM 747 C C . GLU A 1 92 ? 14.468 0.762 -26.966 1.00 78.69 92 GLU A C 1
ATOM 749 O O . GLU A 1 92 ? 15.464 0.623 -27.681 1.00 78.69 92 GLU A O 1
ATOM 754 N N . ILE A 1 93 ? 13.230 0.600 -27.450 1.00 82.69 93 ILE A N 1
ATOM 755 C CA . ILE A 1 93 ? 12.956 0.227 -28.849 1.00 82.69 93 ILE A CA 1
ATOM 756 C C . ILE A 1 93 ? 13.444 1.316 -29.813 1.00 82.69 93 ILE A C 1
ATOM 758 O O . ILE A 1 93 ? 14.084 1.008 -30.820 1.00 82.69 93 ILE A O 1
ATOM 762 N N . LEU A 1 94 ? 13.173 2.588 -29.509 1.00 80.50 94 LEU A N 1
ATOM 763 C CA . LEU A 1 94 ? 13.619 3.714 -30.333 1.00 80.50 94 LEU A CA 1
ATOM 764 C C . LEU A 1 94 ? 15.145 3.808 -30.395 1.00 80.50 94 LEU A C 1
ATOM 766 O O . LEU A 1 94 ? 15.693 4.014 -31.477 1.00 80.50 94 LEU A O 1
ATOM 770 N N . ALA A 1 95 ? 15.835 3.613 -29.270 1.00 79.62 95 ALA A N 1
ATOM 771 C CA . ALA A 1 95 ? 17.293 3.606 -29.225 1.00 79.62 95 ALA A CA 1
ATOM 772 C C . ALA A 1 95 ? 17.883 2.464 -30.072 1.00 79.62 95 ALA A C 1
ATOM 774 O O . ALA A 1 95 ? 18.796 2.696 -30.868 1.00 79.62 95 ALA A O 1
ATOM 775 N N . ALA A 1 96 ? 17.324 1.253 -29.969 1.00 79.56 96 ALA A N 1
ATOM 776 C CA . ALA A 1 96 ? 17.753 0.109 -30.772 1.00 79.56 96 ALA A CA 1
ATOM 777 C C . ALA A 1 96 ? 17.531 0.338 -32.278 1.00 79.56 96 ALA A C 1
ATOM 779 O O . ALA A 1 96 ? 18.415 0.057 -33.091 1.00 79.56 96 ALA A O 1
ATOM 780 N N . LEU A 1 97 ? 16.379 0.901 -32.657 1.00 78.94 97 LEU A N 1
ATOM 781 C CA . LEU A 1 97 ? 16.077 1.244 -34.049 1.00 78.94 97 LEU A CA 1
ATOM 782 C C . LEU A 1 97 ? 17.006 2.332 -34.590 1.00 78.94 97 LEU A C 1
ATOM 784 O O . LEU A 1 97 ? 17.507 2.200 -35.706 1.00 78.94 97 LEU A O 1
ATOM 788 N N . ALA A 1 98 ? 17.275 3.378 -33.808 1.00 78.62 98 ALA A N 1
ATOM 789 C CA . ALA A 1 98 ? 18.203 4.436 -34.193 1.00 78.62 98 ALA A CA 1
ATOM 790 C C . ALA A 1 98 ? 19.620 3.883 -34.405 1.00 78.62 98 ALA A C 1
ATOM 792 O O . ALA A 1 98 ? 20.266 4.201 -35.403 1.00 78.62 98 ALA A O 1
ATOM 793 N N . PHE A 1 99 ? 20.077 2.998 -33.517 1.00 80.56 99 PHE A N 1
ATOM 794 C CA . PHE A 1 99 ? 21.380 2.350 -33.639 1.00 80.56 99 PHE A CA 1
ATOM 795 C C . PHE A 1 99 ? 21.484 1.478 -34.898 1.00 80.56 99 PHE A C 1
ATOM 797 O O . PHE A 1 99 ? 22.471 1.558 -35.636 1.00 80.56 99 PHE A O 1
ATOM 804 N N . LEU A 1 100 ? 20.449 0.686 -35.190 1.00 79.06 100 LEU A N 1
ATOM 805 C CA . LEU A 1 100 ? 20.376 -0.119 -36.412 1.00 79.06 100 LEU A CA 1
ATOM 806 C C . LEU A 1 100 ? 20.365 0.756 -37.669 1.00 79.06 100 LEU A C 1
ATOM 808 O O . LEU A 1 100 ? 21.105 0.478 -38.611 1.00 79.06 100 LEU A O 1
ATOM 812 N N . ALA A 1 101 ? 19.572 1.829 -37.675 1.00 77.81 101 ALA A N 1
ATOM 813 C CA . ALA A 1 101 ? 19.482 2.751 -38.801 1.00 77.81 101 ALA A CA 1
ATOM 814 C C . ALA A 1 101 ? 20.830 3.423 -39.087 1.00 77.81 101 ALA A C 1
ATOM 816 O O . ALA A 1 101 ? 21.296 3.400 -40.225 1.00 77.81 101 ALA A O 1
ATOM 817 N N . VAL A 1 102 ? 21.494 3.957 -38.055 1.00 77.81 102 VAL A N 1
ATOM 818 C CA . VAL A 1 102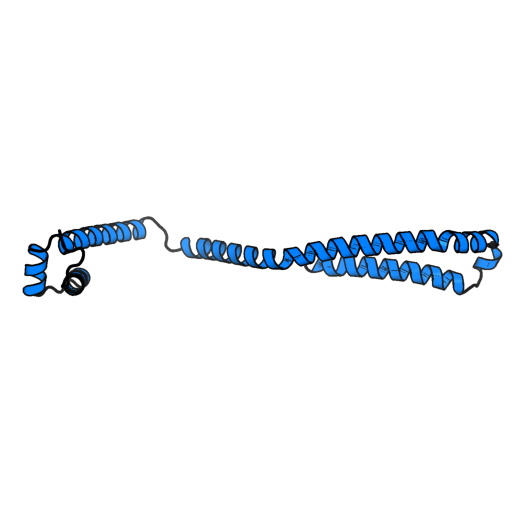 ? 22.832 4.552 -38.182 1.00 77.81 102 VAL A CA 1
ATOM 819 C C . VAL A 1 102 ? 23.831 3.522 -38.700 1.00 77.81 102 VAL A C 1
ATOM 821 O O . VAL A 1 102 ? 24.594 3.834 -39.612 1.00 77.81 102 VAL A O 1
ATOM 824 N N . SER A 1 103 ? 23.800 2.291 -38.187 1.00 73.81 103 SER A N 1
ATOM 825 C CA . SER A 1 103 ? 24.694 1.212 -38.629 1.00 73.81 103 SER A CA 1
ATOM 826 C C . SER A 1 103 ? 24.494 0.856 -40.107 1.00 73.81 103 SER A C 1
ATOM 828 O O . SER A 1 103 ? 25.460 0.696 -40.851 1.00 73.81 103 SER A O 1
ATOM 830 N N . LEU A 1 104 ? 23.241 0.794 -40.566 1.00 79.31 104 LEU A N 1
ATOM 831 C CA . LEU A 1 104 ? 22.902 0.526 -41.967 1.00 79.31 104 LEU A CA 1
ATOM 832 C C . LEU A 1 104 ? 23.304 1.684 -42.896 1.00 79.31 104 LEU A C 1
ATOM 834 O O . LEU A 1 104 ? 23.849 1.448 -43.972 1.00 79.31 104 LEU A O 1
ATOM 838 N N . LEU A 1 105 ? 23.080 2.932 -42.473 1.00 78.44 105 LEU A N 1
ATOM 839 C CA . LEU A 1 105 ? 23.430 4.143 -43.229 1.00 78.44 105 LEU A CA 1
ATOM 840 C C . LEU A 1 105 ? 24.944 4.370 -43.326 1.00 78.44 105 LEU A C 1
ATOM 842 O O . LEU A 1 105 ? 25.428 4.900 -44.324 1.00 78.44 105 LEU A O 1
ATOM 846 N N . SER A 1 106 ? 25.701 3.964 -42.307 1.00 75.88 106 SER A N 1
ATOM 847 C CA . SER A 1 106 ? 27.164 4.091 -42.277 1.00 75.88 106 SER A CA 1
ATOM 848 C C . SER A 1 106 ? 27.895 2.918 -42.941 1.00 75.88 106 SER A C 1
ATOM 850 O O . SER A 1 106 ? 29.074 3.044 -43.271 1.00 75.88 106 SER A O 1
ATOM 852 N N . TRP A 1 107 ? 27.200 1.819 -43.253 1.00 70.25 107 TRP A N 1
ATOM 853 C CA . TRP A 1 107 ? 27.734 0.667 -43.987 1.00 70.25 107 TRP A CA 1
ATOM 854 C C . TRP A 1 107 ? 28.467 0.991 -45.310 1.00 70.25 107 TRP A C 1
ATOM 856 O O . TRP A 1 107 ? 29.565 0.464 -45.514 1.00 70.25 107 TRP A O 1
ATOM 866 N N . PRO A 1 108 ? 27.954 1.846 -46.224 1.00 72.06 108 PRO A N 1
ATOM 867 C CA . PRO A 1 108 ? 28.664 2.181 -47.464 1.00 72.06 108 PRO A CA 1
ATOM 868 C C . PRO A 1 108 ? 29.961 2.970 -47.225 1.00 72.06 108 PRO A C 1
ATOM 870 O O . PRO A 1 108 ? 30.951 2.731 -47.913 1.00 72.06 108 PRO A O 1
ATOM 873 N N . LEU A 1 109 ? 29.983 3.857 -46.224 1.00 65.81 109 LEU A N 1
ATOM 874 C CA . LEU A 1 109 ? 31.182 4.592 -45.798 1.00 65.81 109 LEU A CA 1
ATOM 875 C C . LEU A 1 109 ? 32.205 3.660 -45.136 1.00 65.81 109 LEU A C 1
ATOM 877 O O . LEU A 1 109 ? 33.410 3.851 -45.276 1.00 65.81 109 LEU A O 1
ATOM 881 N N . LEU A 1 110 ? 31.727 2.632 -44.434 1.00 64.25 110 LEU A N 1
ATOM 882 C CA . LEU A 1 110 ? 32.579 1.613 -43.837 1.00 64.25 110 LEU A CA 1
ATOM 883 C C . LEU A 1 110 ? 33.208 0.718 -44.910 1.00 64.25 110 LEU A C 1
ATOM 885 O O . LEU A 1 110 ? 34.396 0.426 -44.833 1.00 64.25 110 LEU A O 1
ATOM 889 N N . LYS A 1 111 ? 32.447 0.333 -45.944 1.00 68.44 111 LYS A N 1
ATOM 890 C CA . LYS A 1 111 ? 32.946 -0.478 -47.067 1.00 68.44 111 LYS A CA 1
ATOM 891 C C . LYS A 1 111 ? 34.093 0.188 -47.820 1.00 68.44 111 LYS A C 1
ATOM 893 O O . LYS A 1 111 ? 35.052 -0.498 -48.153 1.00 68.44 111 LYS A O 1
ATOM 898 N N . THR A 1 112 ? 34.017 1.492 -48.081 1.00 66.94 112 THR A N 1
ATOM 899 C CA . THR A 1 112 ? 35.102 2.212 -48.767 1.00 66.94 112 THR A CA 1
ATOM 900 C C . THR A 1 112 ? 36.348 2.305 -47.889 1.00 66.94 112 THR A C 1
ATOM 902 O O . THR A 1 112 ? 37.447 2.026 -48.351 1.00 66.94 112 THR A O 1
ATOM 905 N N . ARG A 1 113 ? 36.180 2.571 -46.588 1.00 59.31 113 ARG A N 1
ATOM 906 C CA . ARG A 1 113 ? 37.287 2.585 -45.615 1.00 59.31 113 ARG A CA 1
ATOM 907 C C . ARG A 1 113 ? 37.923 1.211 -45.392 1.00 59.31 113 ARG A C 1
ATOM 909 O O . ARG A 1 113 ? 39.123 1.153 -45.156 1.00 59.31 113 ARG A O 1
ATOM 916 N N . LEU A 1 114 ? 37.138 0.134 -45.464 1.00 63.44 114 LEU A N 1
ATOM 917 C CA . LEU A 1 114 ? 37.599 -1.257 -45.376 1.00 63.44 114 LEU A CA 1
ATOM 918 C C . LEU A 1 114 ? 38.293 -1.724 -46.663 1.00 63.44 114 LEU A C 1
ATOM 920 O O . LEU A 1 114 ? 39.223 -2.516 -46.588 1.00 63.44 114 LEU A O 1
ATOM 924 N N . ALA A 1 115 ? 37.875 -1.232 -47.832 1.00 63.56 115 ALA A N 1
ATOM 925 C CA . ALA A 1 115 ? 38.555 -1.516 -49.097 1.00 63.56 115 ALA A CA 1
ATOM 926 C C . ALA A 1 115 ? 39.952 -0.868 -49.160 1.00 63.56 115 ALA A C 1
ATOM 928 O O . ALA A 1 115 ? 40.884 -1.483 -49.670 1.00 63.56 115 ALA A O 1
ATOM 929 N N . ASP A 1 116 ? 40.112 0.316 -48.560 1.00 60.03 116 ASP A N 1
ATOM 930 C CA . ASP A 1 116 ? 41.401 1.011 -48.410 1.00 60.03 116 ASP A CA 1
ATOM 931 C C . ASP A 1 116 ? 42.196 0.568 -47.159 1.00 60.03 116 ASP A C 1
ATOM 933 O O . ASP A 1 116 ? 43.269 1.104 -46.856 1.00 60.03 116 ASP A O 1
ATOM 937 N N . PHE A 1 117 ? 41.685 -0.408 -46.400 1.00 58.69 117 PHE A N 1
ATOM 938 C CA . PHE A 1 117 ? 42.270 -0.864 -45.140 1.00 58.69 117 PHE A CA 1
ATOM 939 C C . PHE A 1 117 ? 43.471 -1.782 -45.389 1.00 58.69 117 PHE A C 1
ATOM 941 O O . PHE A 1 117 ? 43.388 -3.008 -45.337 1.00 58.69 117 PHE A O 1
ATOM 948 N N . SER A 1 118 ? 44.626 -1.175 -45.654 1.00 60.94 118 SER A N 1
ATOM 949 C CA . SER A 1 118 ? 45.908 -1.874 -45.580 1.00 60.94 118 SER A CA 1
ATOM 950 C C . SER A 1 118 ? 46.321 -2.071 -44.115 1.00 60.94 118 SER A C 1
ATOM 952 O O . SER A 1 118 ? 46.150 -1.188 -43.274 1.00 60.94 118 SER A O 1
ATOM 954 N N . ILE A 1 119 ? 46.918 -3.223 -43.801 1.00 58.59 119 ILE A N 1
ATOM 955 C CA . ILE A 1 119 ? 47.363 -3.611 -42.445 1.00 58.59 119 ILE A CA 1
ATOM 956 C C . ILE A 1 119 ? 48.408 -2.616 -41.877 1.00 58.59 119 ILE A C 1
ATOM 958 O O . ILE A 1 119 ? 48.603 -2.521 -40.669 1.00 58.59 119 ILE A O 1
ATOM 962 N N . ALA A 1 120 ? 49.032 -1.806 -42.743 1.00 57.69 120 ALA A N 1
ATOM 963 C CA . ALA A 1 120 ? 49.940 -0.719 -42.379 1.00 57.69 120 ALA A CA 1
ATOM 964 C C . ALA A 1 120 ? 49.232 0.512 -41.763 1.00 57.69 120 ALA A C 1
ATOM 966 O O . ALA A 1 120 ? 49.857 1.274 -41.028 1.00 57.69 120 ALA A O 1
ATOM 967 N N . ALA A 1 121 ? 47.930 0.710 -42.013 1.00 55.50 121 ALA A N 1
ATOM 968 C CA . ALA A 1 121 ? 47.161 1.868 -41.535 1.00 55.50 121 ALA A CA 1
ATOM 969 C C . ALA A 1 121 ? 46.644 1.733 -40.086 1.00 55.50 121 ALA A C 1
ATOM 971 O O . ALA A 1 121 ? 46.230 2.731 -39.482 1.00 55.50 121 ALA A O 1
ATOM 972 N N . LEU A 1 122 ? 46.712 0.527 -39.503 1.00 55.44 122 LEU A N 1
ATOM 973 C CA . LEU A 1 122 ? 46.416 0.284 -38.083 1.00 55.44 122 LEU A CA 1
ATOM 974 C C . LEU A 1 122 ? 47.439 0.935 -37.139 1.00 55.44 122 LEU A C 1
ATOM 976 O O . LEU A 1 122 ? 47.171 1.058 -35.948 1.00 55.44 122 LEU A O 1
ATOM 980 N N . GLY A 1 123 ? 48.598 1.357 -37.656 1.00 54.12 123 GLY A N 1
ATOM 981 C CA . GLY A 1 123 ? 49.717 1.808 -36.836 1.00 54.12 123 GLY A CA 1
ATOM 982 C C . GLY A 1 123 ? 49.553 3.168 -36.154 1.00 54.12 123 GLY A C 1
ATOM 983 O O . GLY A 1 123 ? 50.247 3.390 -35.169 1.00 54.12 123 GLY A O 1
ATOM 984 N N . ASN A 1 124 ? 48.707 4.097 -36.636 1.00 56.34 124 ASN A N 1
ATOM 985 C CA . ASN A 1 124 ? 48.640 5.428 -35.999 1.00 56.34 124 ASN A CA 1
ATOM 986 C C . ASN A 1 124 ? 47.462 6.351 -36.382 1.00 56.34 124 ASN A C 1
ATOM 988 O O . ASN A 1 124 ? 47.566 7.564 -36.205 1.00 56.34 124 ASN A O 1
ATOM 992 N N . SER A 1 125 ? 46.360 5.853 -36.956 1.00 61.19 125 SER A N 1
ATOM 993 C CA . SER A 1 125 ? 45.280 6.746 -37.413 1.00 61.19 125 SER A CA 1
ATOM 994 C C . SER A 1 125 ? 44.265 7.055 -36.289 1.00 61.19 125 SER A C 1
ATOM 996 O O . SER A 1 125 ? 43.472 6.187 -35.911 1.00 61.19 125 SER A O 1
ATOM 998 N N . PRO A 1 126 ? 44.214 8.298 -35.756 1.00 62.25 126 PRO A N 1
ATOM 999 C CA . PRO A 1 126 ? 43.343 8.645 -34.627 1.00 62.25 126 PRO A CA 1
ATOM 1000 C C . PRO A 1 126 ? 41.849 8.510 -34.958 1.00 62.25 126 PRO A C 1
ATOM 1002 O O . PRO A 1 126 ? 41.034 8.326 -34.062 1.00 62.25 126 PRO A O 1
ATOM 1005 N N . ALA A 1 127 ? 41.473 8.535 -36.240 1.00 63.28 127 ALA A N 1
ATOM 1006 C CA . ALA A 1 127 ? 40.086 8.393 -36.680 1.00 63.28 127 ALA A CA 1
ATOM 1007 C C . ALA A 1 127 ? 39.481 7.008 -36.370 1.00 63.28 127 ALA A C 1
ATOM 1009 O O . ALA A 1 127 ? 38.295 6.911 -36.046 1.00 63.28 127 ALA A O 1
ATOM 1010 N N . ILE A 1 128 ? 40.286 5.940 -36.434 1.00 64.44 128 ILE A N 1
ATOM 1011 C CA . ILE A 1 128 ? 39.822 4.575 -36.141 1.00 64.44 128 ILE A CA 1
ATOM 1012 C C . ILE A 1 128 ? 39.638 4.408 -34.633 1.00 64.44 128 ILE A C 1
ATOM 1014 O O . ILE A 1 128 ? 38.599 3.917 -34.192 1.00 64.44 128 ILE A O 1
ATOM 1018 N N . LEU A 1 129 ? 40.599 4.906 -33.847 1.00 64.00 129 LEU A N 1
ATOM 1019 C CA . LEU A 1 129 ? 40.510 4.920 -32.388 1.00 64.00 129 LEU A CA 1
ATOM 1020 C C . LEU A 1 129 ? 39.297 5.717 -31.911 1.00 64.00 129 LEU A C 1
ATOM 1022 O O . LEU A 1 129 ? 38.559 5.216 -31.074 1.00 64.00 129 LEU A O 1
ATOM 1026 N N . MET A 1 130 ? 39.033 6.894 -32.485 1.00 67.69 130 MET A N 1
ATOM 1027 C CA . MET A 1 130 ? 37.874 7.721 -32.123 1.00 67.69 130 MET A CA 1
ATOM 1028 C C . MET A 1 130 ? 36.537 7.059 -32.478 1.00 67.69 130 MET A C 1
ATOM 1030 O O . MET A 1 130 ? 35.577 7.181 -31.722 1.00 67.69 130 MET A O 1
ATOM 1034 N N . SER A 1 131 ? 36.473 6.311 -33.583 1.00 69.44 131 SER A N 1
ATOM 1035 C CA . SER A 1 131 ? 35.258 5.577 -33.969 1.00 69.44 131 SER A CA 1
ATOM 1036 C C . SER A 1 131 ? 34.990 4.393 -33.032 1.00 69.44 131 SER A C 1
ATOM 1038 O O . SER A 1 131 ? 33.858 4.201 -32.590 1.00 69.44 131 SER A O 1
ATOM 1040 N N . PHE A 1 132 ? 36.033 3.639 -32.666 1.00 69.56 132 PHE A N 1
ATOM 1041 C CA . PHE A 1 132 ? 35.928 2.558 -31.680 1.00 69.56 132 PHE A CA 1
ATOM 1042 C C . PHE A 1 132 ? 35.584 3.089 -30.285 1.00 69.56 132 PHE A C 1
ATOM 1044 O O . PHE A 1 132 ? 34.706 2.537 -29.628 1.00 69.56 132 PHE A O 1
ATOM 1051 N N . LEU A 1 133 ? 36.215 4.188 -29.857 1.00 70.75 133 LEU A N 1
ATOM 1052 C CA . LEU A 1 133 ? 35.910 4.861 -28.592 1.00 70.75 133 LEU A CA 1
ATOM 1053 C C . LEU A 1 133 ? 34.474 5.376 -28.558 1.00 70.75 133 LEU A C 1
ATOM 1055 O O . LEU A 1 133 ? 33.814 5.209 -27.542 1.00 70.75 133 LEU A O 1
ATOM 1059 N N . GLY A 1 134 ? 33.969 5.947 -29.654 1.00 73.69 134 GLY A N 1
ATOM 1060 C CA . GLY A 1 134 ? 32.582 6.403 -29.742 1.00 73.69 134 GLY A CA 1
ATOM 1061 C C . GLY A 1 134 ? 31.579 5.257 -29.591 1.00 73.69 134 GLY A C 1
ATOM 1062 O O . GLY A 1 134 ? 30.606 5.379 -28.851 1.00 73.69 134 GLY A O 1
ATOM 1063 N N . LEU A 1 135 ? 31.847 4.115 -30.228 1.00 76.81 135 LEU A N 1
ATOM 1064 C CA . LEU A 1 135 ? 30.982 2.935 -30.153 1.00 76.81 135 LEU A CA 1
ATOM 1065 C C . LEU A 1 135 ? 31.036 2.286 -28.761 1.00 76.81 135 LEU A C 1
ATOM 1067 O O . LEU A 1 135 ? 30.001 1.926 -28.205 1.00 76.81 135 LEU A O 1
ATOM 1071 N N . LEU A 1 136 ? 32.224 2.223 -28.156 1.00 76.00 136 LEU A N 1
ATOM 1072 C CA . LEU A 1 136 ? 32.426 1.720 -26.796 1.00 76.00 136 LEU A CA 1
ATOM 1073 C C . LEU A 1 136 ? 31.806 2.665 -25.756 1.00 76.00 136 LEU A C 1
ATOM 1075 O O . LEU A 1 136 ? 31.210 2.197 -24.795 1.00 76.00 136 LEU A O 1
ATOM 1079 N N . PHE A 1 137 ? 31.855 3.982 -25.970 1.00 76.19 137 PHE A N 1
ATOM 1080 C CA . PHE A 1 137 ? 31.219 4.974 -25.101 1.00 76.19 137 PHE A CA 1
ATOM 1081 C C . PHE A 1 137 ? 29.689 4.915 -25.187 1.00 76.19 137 PHE A C 1
ATOM 1083 O O . PHE A 1 137 ? 29.016 4.948 -24.158 1.00 76.19 137 PHE A O 1
ATOM 1090 N N . LEU A 1 138 ? 29.121 4.754 -26.386 1.00 76.75 138 LEU A N 1
ATOM 1091 C CA . LEU A 1 138 ? 27.682 4.516 -26.557 1.00 76.75 138 LEU A CA 1
ATOM 1092 C C . LEU A 1 138 ? 27.245 3.199 -25.907 1.00 76.75 138 LEU A C 1
ATOM 1094 O O . LEU A 1 138 ? 26.223 3.153 -25.229 1.00 76.75 138 LEU A O 1
ATOM 1098 N N . PHE A 1 139 ? 28.046 2.143 -26.045 1.00 78.69 139 PHE A N 1
ATOM 1099 C CA . PHE A 1 139 ? 27.770 0.865 -25.398 1.00 78.69 139 PHE A CA 1
ATOM 1100 C C . PHE A 1 139 ? 27.889 0.955 -23.870 1.00 78.69 139 PHE A C 1
ATOM 1102 O O . PHE A 1 139 ? 27.036 0.442 -23.156 1.00 78.69 139 PHE A O 1
ATOM 1109 N N . ALA A 1 140 ? 28.904 1.652 -23.355 1.00 74.12 140 ALA A N 1
ATOM 1110 C CA . ALA A 1 140 ? 29.123 1.837 -21.924 1.00 74.12 140 ALA A CA 1
ATOM 1111 C C . ALA A 1 140 ? 28.047 2.722 -21.288 1.00 74.12 140 ALA A C 1
ATOM 1113 O O . ALA A 1 140 ? 27.575 2.405 -20.204 1.00 74.12 140 ALA A O 1
ATOM 1114 N N . THR A 1 141 ? 27.616 3.794 -21.956 1.00 76.25 141 THR A N 1
ATOM 1115 C CA . THR A 1 141 ? 26.512 4.643 -21.475 1.00 76.25 141 THR A CA 1
ATOM 1116 C C . THR A 1 141 ? 25.180 3.903 -21.506 1.00 76.25 141 THR A C 1
ATOM 1118 O O . THR A 1 141 ? 24.420 3.999 -20.545 1.00 76.25 141 THR A O 1
ATOM 1121 N N . PHE A 1 142 ? 24.925 3.090 -22.534 1.00 76.19 142 PHE A N 1
ATOM 1122 C CA . PHE A 1 142 ? 23.779 2.181 -22.567 1.00 76.19 142 PHE A CA 1
ATOM 1123 C C . PHE A 1 142 ? 23.834 1.158 -21.424 1.00 76.19 142 PHE A C 1
ATOM 1125 O O . PHE A 1 142 ? 22.871 0.997 -20.685 1.00 76.19 142 PHE A O 1
ATOM 1132 N N . PHE A 1 143 ? 24.979 0.513 -21.206 1.00 77.50 143 PHE A N 1
ATOM 1133 C CA . PHE A 1 143 ? 25.118 -0.488 -20.149 1.00 77.50 143 PHE A CA 1
ATOM 1134 C C . PHE A 1 143 ? 25.020 0.135 -18.750 1.00 77.50 143 PHE A C 1
ATOM 1136 O O . PHE A 1 143 ? 24.372 -0.419 -17.868 1.00 77.50 143 PHE A O 1
ATOM 1143 N N . PHE A 1 144 ? 25.616 1.311 -18.551 1.00 73.38 144 PHE A N 1
ATOM 1144 C CA . PHE A 1 144 ? 25.573 2.044 -17.289 1.00 73.38 144 PHE A CA 1
ATOM 1145 C C . PHE A 1 144 ? 24.161 2.536 -16.968 1.00 73.38 144 PHE A C 1
ATOM 1147 O O . PHE A 1 144 ? 23.719 2.384 -15.836 1.00 73.38 144 PHE A O 1
ATOM 1154 N N . THR A 1 145 ? 23.427 3.050 -17.959 1.00 69.56 145 THR A N 1
ATOM 1155 C CA . THR A 1 145 ? 22.015 3.432 -17.784 1.00 69.56 145 THR A CA 1
ATOM 1156 C C . THR A 1 145 ? 21.110 2.221 -17.589 1.00 69.56 145 THR A C 1
ATOM 1158 O O . THR A 1 145 ? 20.173 2.280 -16.811 1.00 69.56 145 THR A O 1
ATOM 1161 N N . VAL A 1 146 ? 21.377 1.074 -18.204 1.00 69.62 146 VAL A N 1
ATOM 1162 C CA . VAL A 1 146 ? 20.601 -0.138 -17.898 1.00 69.62 146 VAL A CA 1
ATOM 1163 C C . VAL A 1 146 ? 20.877 -0.623 -16.469 1.00 69.62 146 VAL A C 1
ATOM 1165 O O . VAL A 1 146 ? 19.949 -1.015 -15.763 1.00 69.62 146 VAL A O 1
ATOM 1168 N N . ASN A 1 147 ? 22.134 -0.562 -16.023 1.00 68.25 147 ASN A N 1
ATOM 1169 C CA . ASN A 1 147 ? 22.556 -1.120 -14.741 1.00 68.25 147 ASN A CA 1
ATOM 1170 C C . ASN A 1 147 ? 22.238 -0.209 -13.542 1.00 68.25 147 ASN A C 1
ATOM 1172 O O . ASN A 1 147 ? 21.834 -0.707 -12.497 1.00 68.25 147 ASN A O 1
ATOM 1176 N N . SER A 1 148 ? 22.352 1.119 -13.681 1.00 69.06 148 SER A N 1
ATOM 1177 C CA . SER A 1 148 ? 22.039 2.059 -12.592 1.00 69.06 148 SER A CA 1
ATOM 1178 C C . SER A 1 148 ? 20.573 1.987 -12.170 1.00 69.06 148 SER A C 1
ATOM 1180 O O . SER A 1 148 ? 20.261 2.120 -10.994 1.00 69.06 148 SER A O 1
ATOM 1182 N N . PHE A 1 149 ? 19.677 1.720 -13.119 1.00 56.62 149 PHE A N 1
ATOM 1183 C CA . PHE A 1 149 ? 18.243 1.609 -12.864 1.00 56.62 149 PHE A CA 1
ATOM 1184 C C . PHE A 1 149 ? 17.807 0.202 -12.430 1.00 56.62 149 PHE A C 1
ATOM 1186 O O . PHE A 1 149 ? 16.689 0.041 -11.956 1.00 56.62 149 PHE A O 1
ATOM 1193 N N . ALA A 1 150 ? 18.659 -0.820 -12.575 1.00 56.75 150 ALA A N 1
ATOM 1194 C CA . ALA A 1 150 ? 18.413 -2.149 -12.008 1.00 56.75 150 ALA A CA 1
ATOM 1195 C C . ALA A 1 150 ? 18.703 -2.204 -10.497 1.00 56.75 150 ALA A C 1
ATOM 1197 O O . ALA A 1 150 ? 18.293 -3.146 -9.830 1.00 56.75 150 ALA A O 1
ATOM 1198 N N . GLN A 1 151 ? 19.420 -1.211 -9.966 1.00 51.97 151 GLN A N 1
ATOM 1199 C CA . GLN A 1 151 ? 19.817 -1.143 -8.561 1.00 51.97 151 GLN A CA 1
ATOM 1200 C C . GLN A 1 151 ? 18.790 -0.402 -7.678 1.00 51.97 151 GLN A C 1
ATOM 1202 O O . GLN A 1 151 ? 18.941 -0.380 -6.459 1.00 51.97 151 GLN A O 1
ATOM 1207 N N . GLU A 1 152 ? 17.759 0.200 -8.284 1.00 51.78 152 GLU A N 1
ATOM 1208 C CA . GLU A 1 152 ? 16.675 0.919 -7.594 1.00 51.78 152 GLU A CA 1
ATOM 1209 C C . GLU A 1 152 ? 15.397 0.073 -7.383 1.00 51.78 152 GLU A C 1
ATOM 1211 O O . GLU A 1 152 ? 14.493 0.530 -6.680 1.00 51.78 152 GLU A O 1
ATOM 1216 N N . ASP A 1 153 ? 15.332 -1.144 -7.945 1.00 46.94 153 ASP A N 1
ATOM 1217 C CA . ASP A 1 153 ? 14.261 -2.143 -7.733 1.00 46.94 153 ASP A CA 1
ATOM 1218 C C . ASP A 1 153 ? 14.648 -3.179 -6.654 1.00 46.94 153 ASP A C 1
ATOM 1220 O O . ASP A 1 153 ? 13.743 -3.602 -5.889 1.00 46.94 153 ASP A O 1
#

Radius of gyration: 39.84 Å; chains: 1; bounding box: 99×28×85 Å

Secondary structure (DSSP, 8-state):
---S--TTHHHHHHHHHH----HHHHHHHHH-HHHHHHHHHHHHHHHHHHHHHHHS-TTTHHHHHHHHHHHHHHHHHHHHTHHHHHHHHHHHHHHHHHHHHHHHHHHHHHHHHHHT--GGGGGT-HHHHHHHHHHHHHHHHHHHHHHHTTS--

Sequence (153 aa):
MKPLECQHEPAVLRAFKTGNWNDFTQAHFQSCALCQERAEIGRWLQAFAAQTDQEAPRTAYGPIWLKAQFQSRQRAEKQVLRPLRIFRTAAEILAALAFLAVSLLSWPLLKTRLADFSIAALGNSPAILMSFLGLLFLFATFFFTVNSFAQED